Protein AF-A0A444YPV6-F1 (afdb_monomer_lite)

Sequence (138 aa):
MVDQTIFTPVSELLDKIHGRFSHLAWVQTDRKSGGLGDLKYPLISDVTKSISKSYGVLIPDQGIALRGLFIIDKEGVIQHSTINNLAIGRSVDETKRTLQALQYVQENPDEVCPAGWKPGEKSMKPDPKLSKEYFAAV

Foldseek 3Di:
DDPKDKDFLADDDDDLPCQPVVLVVLCVDDVVRVGDHDDPDDHDGPSVCVSLVVVVQAPPVVRTGFRKIFIADNVRDTPDIDGHGPVDDDDPVVVVQVVVQVVVCVVVVQWHADPPRGPPDDIAGPDPVRRVVVVVVD

pLDDT: mean 83.94, std 14.78, range [30.3, 95.69]

Organism: Arachis hypogaea (NCBI:txid3818)

Structure (mmCIF, N/CA/C/O backbone):
data_AF-A0A444YPV6-F1
#
_entry.id   AF-A0A444YPV6-F1
#
loop_
_atom_site.group_PDB
_atom_site.id
_atom_site.type_symbol
_atom_site.label_atom_id
_atom_site.label_alt_id
_atom_site.label_comp_id
_atom_site.label_asym_id
_atom_site.label_entity_id
_atom_site.label_seq_id
_atom_site.pdbx_PDB_ins_code
_atom_site.Cartn_x
_atom_site.Cartn_y
_atom_site.Cartn_z
_atom_site.occupancy
_atom_site.B_iso_or_equiv
_atom_site.auth_seq_id
_atom_site.auth_comp_id
_atom_site.auth_asym_id
_atom_site.auth_atom_id
_atom_site.pdbx_PDB_model_num
ATOM 1 N N . MET A 1 1 ? 2.288 18.185 6.355 1.00 30.30 1 MET A N 1
ATOM 2 C CA . MET A 1 1 ? 1.322 17.599 5.403 1.00 30.30 1 MET A CA 1
ATOM 3 C C . MET A 1 1 ? 1.852 16.222 5.032 1.00 30.30 1 MET A C 1
ATOM 5 O O . MET A 1 1 ? 2.881 16.163 4.385 1.00 30.30 1 MET A O 1
ATOM 9 N N . VAL A 1 2 ? 1.180 15.183 5.551 1.00 37.34 2 VAL A N 1
ATOM 10 C CA . VAL A 1 2 ? 1.226 13.740 5.216 1.00 37.34 2 VAL A CA 1
ATOM 11 C C . VAL A 1 2 ? 2.591 13.072 4.994 1.00 37.34 2 VAL A C 1
ATOM 13 O O . VAL A 1 2 ? 3.064 12.975 3.872 1.00 37.34 2 VAL A O 1
ATOM 16 N N . ASP A 1 3 ? 3.140 12.501 6.070 1.00 47.38 3 ASP A N 1
ATOM 17 C CA . ASP A 1 3 ? 4.350 11.651 6.068 1.00 47.38 3 ASP A CA 1
ATOM 18 C C . ASP A 1 3 ? 4.023 10.142 5.971 1.00 47.38 3 ASP A C 1
ATOM 20 O O . ASP A 1 3 ? 4.723 9.289 6.503 1.00 47.38 3 ASP A O 1
ATOM 24 N N . GLN A 1 4 ? 2.900 9.794 5.338 1.00 57.19 4 GLN A N 1
ATOM 25 C CA . GLN A 1 4 ? 2.550 8.403 5.043 1.00 57.19 4 GLN A CA 1
ATOM 26 C C . GLN A 1 4 ? 2.868 8.112 3.582 1.00 57.19 4 GLN A C 1
ATOM 28 O O . GLN A 1 4 ? 2.452 8.854 2.688 1.00 57.19 4 GLN A O 1
ATOM 33 N N . THR A 1 5 ? 3.597 7.025 3.340 1.00 66.31 5 THR A N 1
ATOM 34 C CA . THR A 1 5 ? 4.086 6.694 2.002 1.00 66.31 5 THR A CA 1
ATOM 35 C C . THR A 1 5 ? 3.249 5.567 1.413 1.00 66.31 5 THR A C 1
ATOM 37 O O . THR A 1 5 ? 3.232 4.445 1.919 1.00 66.31 5 THR A O 1
ATOM 40 N N . ILE A 1 6 ? 2.566 5.854 0.301 1.00 70.31 6 ILE A N 1
ATOM 41 C CA . ILE A 1 6 ? 2.045 4.799 -0.571 1.00 70.31 6 ILE A CA 1
ATOM 42 C C . ILE A 1 6 ? 3.226 4.297 -1.392 1.00 70.31 6 ILE A C 1
ATOM 44 O O . ILE A 1 6 ? 3.782 5.029 -2.213 1.00 70.31 6 ILE A O 1
ATOM 48 N N . PHE A 1 7 ? 3.602 3.044 -1.173 1.00 71.00 7 PHE A N 1
ATOM 49 C CA . PHE A 1 7 ? 4.699 2.409 -1.873 1.00 71.00 7 PHE A CA 1
ATOM 50 C C . PHE A 1 7 ? 4.170 1.353 -2.837 1.00 71.00 7 PHE A C 1
ATOM 52 O O . PHE A 1 7 ? 3.520 0.381 -2.456 1.00 71.00 7 PHE A O 1
ATOM 59 N N . THR A 1 8 ? 4.472 1.520 -4.118 1.00 60.06 8 THR A N 1
ATOM 60 C CA . THR A 1 8 ? 4.256 0.479 -5.122 1.00 60.06 8 THR A CA 1
ATOM 61 C C . THR A 1 8 ? 5.627 -0.002 -5.582 1.00 60.06 8 THR A C 1
ATOM 63 O O . THR A 1 8 ? 6.310 0.777 -6.248 1.00 60.06 8 THR A O 1
ATOM 66 N N . PRO A 1 9 ? 6.047 -1.237 -5.239 1.00 51.12 9 PRO A N 1
ATOM 67 C CA . PRO A 1 9 ? 7.424 -1.677 -5.432 1.00 51.12 9 PRO A CA 1
ATOM 68 C C . PRO A 1 9 ? 7.925 -1.619 -6.871 1.00 51.12 9 PRO A C 1
ATOM 70 O O . PRO A 1 9 ? 9.135 -1.637 -7.063 1.00 51.12 9 PRO A O 1
ATOM 73 N N . VAL A 1 10 ? 7.042 -1.533 -7.875 1.00 49.09 10 VAL A N 1
ATOM 74 C CA . VAL A 1 10 ? 7.443 -1.490 -9.282 1.00 49.09 10 VAL A CA 1
ATOM 75 C C . VAL A 1 10 ? 6.432 -0.695 -10.116 1.00 49.09 10 VAL A C 1
ATOM 77 O O . VAL A 1 10 ? 5.238 -1.006 -10.124 1.00 49.09 10 VAL A O 1
ATOM 80 N N . SER A 1 11 ? 6.909 0.315 -10.853 1.00 43.19 11 SER A N 1
ATOM 81 C CA . SER A 1 11 ? 6.269 0.725 -12.106 1.00 43.19 11 SER A CA 1
ATOM 82 C C . SER A 1 11 ? 6.631 -0.317 -13.158 1.00 43.19 11 SER A C 1
ATOM 84 O O . SER A 1 11 ? 7.809 -0.526 -13.436 1.00 43.19 11 SER A O 1
ATOM 86 N N . GLU A 1 12 ? 5.625 -1.033 -13.645 1.00 41.88 12 GLU A N 1
ATOM 87 C CA . GLU A 1 12 ? 5.753 -2.116 -14.618 1.00 41.88 12 GLU A CA 1
ATOM 88 C C . GLU A 1 12 ? 6.680 -1.806 -15.791 1.00 41.88 12 GLU A C 1
ATOM 90 O O . GLU A 1 12 ? 6.667 -0.692 -16.301 1.00 41.88 12 GLU A O 1
ATOM 95 N N . LEU A 1 13 ? 7.378 -2.869 -16.215 1.00 41.00 13 LEU A N 1
ATOM 96 C CA . LEU A 1 13 ? 8.233 -3.009 -17.393 1.00 41.00 13 LEU A CA 1
ATOM 97 C C . LEU A 1 13 ? 9.257 -1.887 -17.570 1.00 41.00 13 LEU A C 1
ATOM 99 O O . LEU A 1 13 ? 8.907 -0.773 -17.919 1.00 41.00 13 LEU A O 1
ATOM 103 N N . LEU A 1 14 ? 10.543 -2.219 -17.483 1.00 40.28 14 LEU A N 1
ATOM 104 C CA . LEU A 1 14 ? 11.457 -2.022 -18.611 1.00 40.28 14 LEU A CA 1
ATOM 105 C C . LEU A 1 14 ? 12.817 -2.655 -18.310 1.00 40.28 14 LEU A C 1
ATOM 107 O O . LEU A 1 14 ? 13.232 -2.817 -17.164 1.00 40.28 14 LEU A O 1
ATOM 111 N N . ASP A 1 15 ? 13.437 -3.080 -19.401 1.00 40.84 15 ASP A N 1
ATOM 112 C CA . ASP A 1 15 ? 14.508 -4.051 -19.513 1.00 40.84 15 ASP A CA 1
ATOM 113 C C . ASP A 1 15 ? 15.654 -3.960 -18.504 1.00 40.84 15 ASP A C 1
ATOM 115 O O . ASP A 1 15 ? 16.109 -2.894 -18.078 1.00 40.84 15 ASP A O 1
ATOM 119 N N . LYS A 1 16 ? 16.213 -5.152 -18.275 1.00 46.31 16 LYS A N 1
ATOM 120 C CA . LYS A 1 16 ? 17.397 -5.525 -17.481 1.00 46.31 16 LYS A CA 1
ATOM 121 C C . LYS A 1 16 ? 18.659 -4.682 -17.746 1.00 46.31 16 LYS A C 1
ATOM 123 O O . LYS A 1 16 ? 19.669 -4.897 -17.087 1.00 46.31 16 LYS A O 1
ATOM 128 N N . ILE A 1 17 ? 18.626 -3.772 -18.718 1.00 43.47 17 ILE A N 1
ATOM 129 C CA . ILE A 1 17 ? 19.794 -3.063 -19.232 1.00 43.47 17 ILE A CA 1
ATOM 130 C C . ILE A 1 17 ? 19.769 -1.571 -18.849 1.00 43.47 17 ILE A C 1
ATOM 132 O O . ILE A 1 17 ? 20.831 -1.052 -18.537 1.00 43.47 17 ILE A O 1
ATOM 136 N N . HIS A 1 18 ? 18.617 -0.884 -18.726 1.00 52.22 18 HIS A N 1
ATOM 137 C CA . HIS A 1 18 ? 18.603 0.579 -18.497 1.00 52.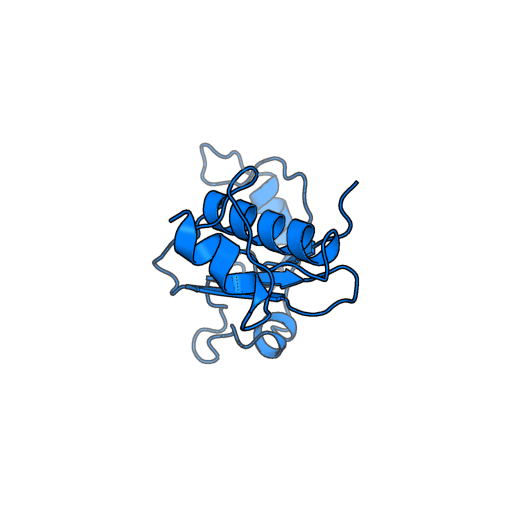22 18 HIS A CA 1
ATOM 138 C C . HIS A 1 18 ? 17.342 1.127 -17.781 1.00 52.22 18 HIS A C 1
ATOM 140 O O . HIS A 1 18 ? 16.735 2.098 -18.243 1.00 52.22 18 HIS A O 1
ATOM 146 N N . GLY A 1 19 ? 16.935 0.556 -16.641 1.00 62.53 19 GLY A N 1
ATOM 147 C CA . GLY A 1 19 ? 15.667 0.900 -15.966 1.00 62.53 19 GLY A CA 1
ATOM 148 C C . GLY A 1 19 ? 15.399 2.409 -15.775 1.00 62.53 19 GLY A C 1
ATOM 149 O O . GLY A 1 19 ? 14.374 2.914 -16.222 1.00 62.53 19 GLY A O 1
ATOM 150 N N . ARG A 1 20 ? 16.359 3.183 -15.241 1.00 66.94 20 ARG A N 1
ATOM 151 C CA . ARG A 1 20 ? 16.217 4.650 -15.062 1.00 66.94 20 ARG A CA 1
ATOM 152 C C . ARG A 1 20 ? 16.095 5.456 -16.364 1.00 66.94 20 ARG A C 1
ATOM 154 O O . ARG A 1 20 ? 15.388 6.457 -16.392 1.00 66.94 20 ARG A O 1
ATOM 161 N N . PHE A 1 21 ? 16.764 5.032 -17.437 1.00 78.44 21 PHE A N 1
ATOM 162 C CA . PHE A 1 21 ? 16.662 5.702 -18.740 1.00 78.44 21 PHE A CA 1
ATOM 163 C C . PHE A 1 21 ? 15.342 5.362 -19.431 1.00 78.44 21 PHE A C 1
ATOM 165 O O . PHE A 1 21 ? 14.748 6.211 -20.086 1.00 78.44 21 PHE A O 1
ATOM 172 N N . SER A 1 22 ? 14.856 4.143 -19.213 1.00 80.12 22 SER A N 1
ATOM 173 C CA . SER A 1 22 ? 13.560 3.686 -19.704 1.00 80.12 22 SER A CA 1
ATOM 174 C C . SER A 1 22 ? 12.412 4.429 -19.009 1.00 80.12 22 SER A C 1
ATOM 176 O O . SER A 1 22 ? 11.491 4.890 -19.675 1.00 80.12 22 SER A O 1
ATOM 178 N N . HIS A 1 23 ? 12.515 4.655 -17.692 1.00 80.88 23 HIS A N 1
ATOM 179 C CA . HIS A 1 23 ? 11.576 5.511 -16.955 1.00 80.88 23 HIS A CA 1
ATOM 180 C C . HIS A 1 23 ? 11.559 6.941 -17.507 1.00 80.88 23 HIS A C 1
ATOM 182 O O . HIS A 1 23 ? 10.488 7.499 -17.728 1.00 80.88 23 HIS A O 1
ATOM 188 N N . LEU A 1 24 ? 12.737 7.526 -17.758 1.00 83.94 24 LEU A N 1
ATOM 189 C CA . LEU A 1 24 ? 12.844 8.879 -18.305 1.00 83.94 24 LEU A CA 1
ATOM 190 C C . LEU A 1 24 ? 12.215 8.981 -19.700 1.00 83.94 24 LEU A C 1
ATOM 192 O O . LEU A 1 24 ? 11.438 9.899 -19.943 1.00 83.94 24 LEU A O 1
ATOM 196 N N . ALA A 1 25 ? 12.499 8.025 -20.587 1.00 85.75 25 ALA A N 1
ATOM 197 C CA . ALA A 1 25 ? 11.902 7.979 -21.919 1.00 85.75 25 ALA A CA 1
ATOM 198 C C . ALA A 1 25 ? 10.366 7.887 -21.853 1.00 85.75 25 ALA A C 1
ATOM 200 O O . ALA A 1 25 ? 9.662 8.542 -22.622 1.00 85.75 25 ALA A O 1
ATOM 201 N N . TRP A 1 26 ? 9.833 7.124 -20.895 1.00 83.25 26 TRP A N 1
ATOM 202 C CA . TRP A 1 26 ? 8.391 6.962 -20.730 1.00 83.25 26 TRP A CA 1
ATOM 203 C C . TRP A 1 26 ? 7.705 8.210 -20.152 1.00 83.25 26 TRP A C 1
ATOM 205 O O . TRP A 1 26 ? 6.599 8.553 -20.570 1.00 83.25 26 TRP A O 1
ATOM 215 N N . VAL A 1 27 ? 8.384 8.928 -19.250 1.00 87.06 27 VAL A N 1
ATOM 216 C CA . VAL A 1 27 ? 7.961 10.247 -18.738 1.00 87.06 27 VAL A CA 1
ATOM 217 C C . VAL A 1 27 ? 7.982 11.308 -19.842 1.00 87.06 27 VAL A C 1
ATOM 219 O O . VAL A 1 27 ? 7.059 12.108 -19.933 1.00 87.06 27 VAL A O 1
ATOM 222 N N . GLN A 1 28 ? 8.987 11.287 -20.719 1.00 87.81 28 GLN A N 1
ATOM 223 C CA . GLN A 1 28 ? 9.109 12.222 -21.847 1.00 87.81 28 GLN A CA 1
ATOM 224 C C . GLN A 1 28 ? 8.126 11.941 -22.995 1.00 87.81 28 GLN A C 1
ATOM 226 O O . GLN A 1 28 ? 7.963 12.777 -23.881 1.00 87.81 28 GLN A O 1
ATOM 231 N N . THR A 1 29 ? 7.478 10.776 -23.000 1.00 86.81 29 THR A N 1
ATOM 232 C CA . THR A 1 29 ? 6.484 10.414 -24.014 1.00 86.81 29 THR A CA 1
ATOM 233 C C . THR A 1 29 ? 5.106 10.963 -23.630 1.00 86.81 29 THR A C 1
ATOM 235 O O . THR A 1 29 ? 4.663 10.832 -22.486 1.00 86.81 29 THR A O 1
ATOM 238 N N . ASP A 1 30 ? 4.390 11.537 -24.599 1.00 88.50 30 ASP A N 1
ATOM 239 C CA . ASP A 1 30 ? 3.030 12.045 -24.401 1.00 88.50 30 ASP A CA 1
ATOM 240 C C . ASP A 1 30 ? 2.034 10.942 -24.023 1.00 88.50 30 ASP A C 1
ATOM 242 O O . ASP A 1 30 ? 2.039 9.842 -24.583 1.00 88.50 30 ASP A O 1
ATOM 246 N N . ARG A 1 31 ? 1.069 11.274 -23.155 1.00 87.69 31 ARG A N 1
ATOM 247 C CA . ARG A 1 31 ? 0.003 10.339 -22.741 1.00 87.69 31 ARG A CA 1
ATOM 248 C C . ARG A 1 31 ? -0.842 9.823 -23.900 1.00 87.69 31 ARG A C 1
ATOM 250 O O . ARG A 1 31 ? -1.260 8.670 -23.888 1.00 87.69 31 ARG A O 1
ATOM 257 N N . LYS A 1 32 ? -1.072 10.658 -24.920 1.00 89.88 32 LYS A N 1
ATOM 258 C CA . LYS A 1 32 ? -1.803 10.261 -26.138 1.00 89.88 32 LYS A CA 1
ATOM 259 C C . LYS A 1 32 ? -1.075 9.173 -26.931 1.00 89.88 32 LYS A C 1
ATOM 261 O O . LYS A 1 32 ? -1.721 8.424 -27.653 1.00 89.88 32 LYS A O 1
ATOM 266 N N . SER A 1 33 ? 0.238 9.075 -26.754 1.00 88.25 33 SER A N 1
ATOM 267 C CA . SER A 1 33 ? 1.111 8.095 -27.397 1.00 88.25 33 SER A CA 1
ATOM 268 C C . SER A 1 33 ? 1.474 6.935 -26.459 1.00 88.25 33 SER A C 1
ATOM 270 O O . SER A 1 33 ? 2.419 6.204 -26.732 1.00 88.25 33 SER A O 1
ATOM 272 N N . GLY A 1 34 ? 0.753 6.768 -25.341 1.00 84.12 34 GLY A N 1
ATOM 273 C CA . GLY A 1 34 ? 1.009 5.707 -24.360 1.00 84.12 34 GLY A CA 1
ATOM 274 C C . GLY A 1 34 ? 2.120 6.014 -23.348 1.00 84.12 34 GLY A C 1
ATOM 275 O O . GLY A 1 34 ? 2.572 5.111 -22.644 1.00 84.12 34 GLY A O 1
ATOM 276 N N . GLY A 1 35 ? 2.572 7.267 -23.268 1.00 86.44 35 GLY A N 1
ATOM 277 C CA . GLY A 1 35 ? 3.523 7.729 -22.259 1.00 86.44 35 GLY A CA 1
ATOM 278 C C . GLY A 1 35 ? 2.888 8.129 -20.926 1.00 86.44 35 GLY A C 1
ATOM 279 O O . GLY A 1 35 ? 1.665 8.134 -20.770 1.00 86.44 35 GLY A O 1
ATOM 280 N N . LEU A 1 36 ? 3.725 8.486 -19.950 1.00 83.81 36 LEU A N 1
ATOM 281 C CA . LEU A 1 36 ? 3.278 8.916 -18.618 1.00 83.81 36 LEU A CA 1
ATOM 282 C C . LEU A 1 36 ? 3.070 10.437 -18.531 1.00 83.81 36 LEU A C 1
ATOM 284 O O . LEU A 1 36 ? 2.206 10.901 -17.772 1.00 83.81 36 LEU A O 1
ATOM 288 N N . GLY A 1 37 ? 3.805 11.208 -19.338 1.00 87.94 37 GLY A N 1
ATOM 289 C CA . GLY A 1 37 ? 3.945 12.653 -19.170 1.00 87.94 37 GLY A CA 1
ATOM 290 C C . GLY A 1 37 ? 4.546 13.020 -17.809 1.00 87.94 37 GLY A C 1
ATOM 291 O O . GLY A 1 37 ? 5.119 12.176 -17.114 1.00 87.94 37 GLY A O 1
ATOM 292 N N . ASP A 1 38 ? 4.357 14.272 -17.393 1.00 87.88 38 ASP A N 1
ATOM 293 C CA . ASP A 1 38 ? 4.887 14.757 -16.118 1.00 87.88 38 ASP A CA 1
ATOM 294 C C . ASP A 1 38 ? 4.257 14.045 -14.911 1.00 87.88 38 ASP A C 1
ATOM 296 O O . ASP A 1 38 ? 3.032 13.993 -14.734 1.00 87.88 38 ASP A O 1
ATOM 300 N N . LEU A 1 39 ? 5.127 13.530 -14.040 1.00 83.88 39 LEU A N 1
ATOM 301 C CA . LEU A 1 39 ? 4.765 12.891 -12.781 1.00 83.88 39 LEU A CA 1
ATOM 302 C C . LEU A 1 39 ? 5.158 13.770 -11.597 1.00 83.88 39 LEU A C 1
ATOM 304 O O . LEU A 1 39 ? 6.216 14.390 -11.576 1.00 83.88 39 LEU A O 1
ATOM 308 N N . LYS A 1 40 ? 4.306 13.776 -10.569 1.00 88.12 40 LYS A N 1
ATOM 309 C CA . LYS A 1 40 ? 4.540 14.505 -9.309 1.00 88.12 40 LYS A CA 1
ATOM 310 C C . LYS A 1 40 ? 5.156 13.635 -8.211 1.00 88.12 40 LYS A C 1
ATOM 312 O O . LYS A 1 40 ? 5.228 14.054 -7.062 1.00 88.12 40 LYS A O 1
ATOM 317 N N . TYR A 1 41 ? 5.543 12.413 -8.552 1.00 82.38 41 TYR A N 1
ATOM 318 C CA . TYR A 1 41 ? 6.083 11.422 -7.633 1.00 82.38 41 TYR A CA 1
ATOM 319 C C . TYR A 1 41 ? 7.236 10.666 -8.305 1.00 82.38 41 TYR A C 1
ATOM 321 O O . TYR A 1 41 ? 7.265 10.562 -9.536 1.00 82.38 41 TYR A O 1
ATOM 329 N N . PRO A 1 42 ? 8.200 10.154 -7.523 1.00 83.19 42 PRO A N 1
ATOM 330 C CA . PRO A 1 42 ? 9.354 9.455 -8.070 1.00 83.19 42 PRO A CA 1
ATOM 331 C C . PRO A 1 42 ? 8.975 8.087 -8.653 1.00 83.19 42 PRO A C 1
ATOM 333 O O . PRO A 1 42 ? 8.139 7.371 -8.105 1.00 83.19 42 PRO A O 1
ATOM 336 N N . LEU A 1 43 ? 9.655 7.696 -9.734 1.00 82.50 43 LEU A N 1
ATOM 337 C CA . LEU A 1 43 ? 9.640 6.330 -10.264 1.00 82.50 43 LEU A CA 1
ATOM 338 C C . LEU A 1 43 ? 10.929 5.606 -9.871 1.00 82.50 43 LEU A C 1
ATOM 340 O O . LEU A 1 43 ? 12.009 5.919 -10.378 1.00 82.50 43 LEU A O 1
ATOM 344 N N . ILE A 1 44 ? 10.815 4.623 -8.981 1.00 82.88 44 ILE A N 1
ATOM 345 C CA . ILE A 1 44 ? 11.953 3.849 -8.476 1.00 82.88 44 ILE A CA 1
ATOM 346 C C . ILE A 1 44 ? 12.248 2.686 -9.422 1.00 82.88 44 ILE A C 1
ATOM 348 O O . ILE A 1 44 ? 11.350 1.937 -9.794 1.00 82.88 44 ILE A O 1
ATOM 352 N N . SER A 1 45 ? 13.517 2.529 -9.802 1.00 82.06 45 SER A N 1
ATOM 353 C CA . SER A 1 45 ? 13.978 1.434 -10.658 1.00 82.06 45 SER A CA 1
ATOM 354 C C . SER A 1 45 ? 14.586 0.304 -9.826 1.00 82.06 45 SER A C 1
ATOM 356 O O . SER A 1 45 ? 15.619 0.491 -9.187 1.00 82.06 45 SER A O 1
ATOM 358 N N . ASP A 1 46 ? 13.965 -0.877 -9.863 1.00 84.75 46 ASP A N 1
ATOM 359 C CA . ASP A 1 46 ? 14.424 -2.090 -9.169 1.00 84.75 46 ASP A CA 1
ATOM 360 C C . ASP A 1 46 ? 15.220 -3.015 -10.109 1.00 84.75 46 ASP A C 1
ATOM 362 O O . ASP A 1 46 ? 14.814 -4.133 -10.426 1.00 84.75 46 ASP A O 1
ATOM 366 N N . VAL A 1 47 ? 16.367 -2.535 -10.600 1.00 83.00 47 VAL A N 1
ATOM 367 C CA . VAL A 1 47 ? 17.197 -3.265 -11.585 1.00 83.00 47 VAL A CA 1
ATOM 368 C C . VAL A 1 47 ? 17.696 -4.608 -11.035 1.00 83.00 47 VAL A C 1
ATOM 370 O O . VAL A 1 47 ? 17.756 -5.603 -11.758 1.00 83.00 47 VAL A O 1
ATOM 373 N N . THR A 1 48 ? 18.033 -4.652 -9.745 1.00 85.31 48 THR A N 1
ATOM 374 C CA . THR A 1 48 ? 18.520 -5.851 -9.044 1.00 85.31 48 THR A CA 1
ATOM 375 C C . THR A 1 48 ? 17.403 -6.820 -8.664 1.00 85.31 48 THR A C 1
ATOM 377 O O . THR A 1 48 ? 17.698 -7.939 -8.243 1.00 85.31 48 THR A O 1
ATOM 380 N N . LYS A 1 49 ? 16.131 -6.416 -8.802 1.00 86.56 49 LYS A N 1
ATOM 381 C CA . LYS A 1 49 ? 14.937 -7.168 -8.376 1.00 86.56 49 LYS A CA 1
ATOM 382 C C . LYS A 1 49 ? 14.882 -7.444 -6.870 1.00 86.56 49 LYS A C 1
ATOM 384 O O . LYS A 1 49 ? 14.085 -8.267 -6.413 1.00 86.56 49 LYS A O 1
ATOM 389 N N . SER A 1 50 ? 15.749 -6.801 -6.087 1.00 88.94 50 SER A N 1
ATOM 390 C CA . SER A 1 50 ? 15.854 -7.034 -4.647 1.00 88.94 50 SER A CA 1
ATOM 391 C C . SER A 1 50 ? 14.665 -6.450 -3.900 1.00 88.94 50 SER A C 1
ATOM 393 O O . SER A 1 50 ? 14.236 -7.048 -2.919 1.00 88.94 50 SER A O 1
ATOM 395 N N . ILE A 1 51 ? 14.104 -5.337 -4.387 1.00 87.75 51 ILE A N 1
ATOM 396 C CA . ILE A 1 51 ? 12.926 -4.703 -3.784 1.00 87.75 51 ILE A CA 1
ATOM 397 C C . ILE A 1 51 ? 11.694 -5.576 -4.044 1.00 87.75 51 ILE A C 1
ATOM 399 O O . ILE A 1 51 ? 10.980 -5.961 -3.125 1.00 87.75 51 ILE A O 1
ATOM 403 N N . SER A 1 52 ? 11.475 -5.982 -5.292 1.00 88.06 52 SER A N 1
ATOM 404 C CA . SER A 1 52 ? 10.364 -6.863 -5.669 1.00 88.06 52 SER A CA 1
ATOM 405 C C . SER A 1 52 ? 10.405 -8.185 -4.900 1.00 88.06 52 SER A C 1
ATOM 407 O O . SER A 1 52 ? 9.367 -8.715 -4.503 1.00 88.06 52 SER A O 1
ATOM 409 N N . LYS A 1 53 ? 11.615 -8.714 -4.670 1.00 90.50 53 LYS A N 1
ATOM 410 C CA . LYS A 1 53 ? 11.836 -9.926 -3.879 1.00 90.50 53 LYS A CA 1
ATOM 411 C C . LYS A 1 53 ? 11.574 -9.704 -2.388 1.00 90.50 53 LYS A C 1
ATOM 413 O O . LYS A 1 53 ? 10.929 -10.553 -1.783 1.00 90.50 53 LYS A O 1
ATOM 418 N N . SER A 1 54 ? 12.040 -8.601 -1.797 1.00 91.75 54 SER A N 1
ATOM 419 C CA . SER A 1 54 ? 11.834 -8.326 -0.366 1.00 91.75 54 SER A CA 1
ATOM 420 C C . SER A 1 54 ? 10.365 -8.081 -0.018 1.00 91.75 54 SER A C 1
ATOM 422 O O . SER A 1 54 ? 9.923 -8.487 1.050 1.00 91.75 54 SER A O 1
ATOM 424 N N . TYR A 1 55 ? 9.598 -7.499 -0.942 1.00 89.88 55 TYR A N 1
ATOM 425 C CA . TYR A 1 55 ? 8.149 -7.315 -0.811 1.00 89.88 55 TYR A CA 1
ATOM 426 C C . TYR A 1 55 ? 7.328 -8.541 -1.250 1.00 89.88 55 TYR A C 1
ATOM 428 O O . TYR A 1 55 ? 6.101 -8.490 -1.230 1.00 89.88 55 TYR A O 1
ATOM 436 N N . GLY A 1 56 ? 7.972 -9.638 -1.668 1.00 92.50 56 GLY A N 1
ATOM 437 C CA . GLY A 1 56 ? 7.292 -10.888 -2.030 1.00 92.50 56 GLY A CA 1
ATOM 438 C C . GLY A 1 56 ? 6.411 -10.807 -3.282 1.00 92.50 56 GLY A C 1
ATOM 439 O O . GLY A 1 56 ? 5.548 -11.656 -3.475 1.00 92.50 56 GLY A O 1
ATOM 440 N N . VAL A 1 57 ? 6.609 -9.799 -4.136 1.00 92.88 57 VAL A N 1
ATOM 441 C CA . VAL A 1 57 ? 5.798 -9.577 -5.347 1.00 92.88 57 VAL A CA 1
ATOM 442 C C . VAL A 1 57 ? 6.494 -10.023 -6.629 1.00 92.88 57 VAL A C 1
ATOM 444 O O . VAL A 1 57 ? 5.880 -9.998 -7.690 1.00 92.88 57 VAL A O 1
ATOM 447 N N . LEU A 1 58 ? 7.766 -10.419 -6.566 1.00 91.44 58 LEU A N 1
ATOM 448 C CA . LEU A 1 58 ? 8.511 -10.912 -7.724 1.00 91.44 58 LEU A CA 1
ATOM 449 C C . LEU A 1 58 ? 7.978 -12.275 -8.189 1.00 91.44 58 LEU A C 1
ATOM 451 O O . LEU A 1 58 ? 7.959 -13.223 -7.412 1.00 91.44 58 LEU A O 1
ATOM 455 N N . ILE A 1 59 ? 7.656 -12.389 -9.477 1.00 89.38 59 ILE A N 1
ATOM 456 C CA . ILE A 1 59 ? 7.444 -13.657 -10.181 1.00 89.38 59 ILE A CA 1
ATOM 457 C C . ILE A 1 59 ? 8.818 -14.121 -10.690 1.00 89.38 59 ILE A C 1
ATOM 459 O O . ILE A 1 59 ? 9.314 -13.543 -11.664 1.00 89.38 59 ILE A O 1
ATOM 463 N N . PRO A 1 60 ? 9.474 -15.117 -10.063 1.00 85.94 60 PRO A N 1
ATOM 464 C CA . PRO A 1 60 ? 10.870 -15.445 -10.367 1.00 85.94 60 PRO A CA 1
ATOM 465 C C . PRO A 1 60 ? 11.077 -15.873 -11.822 1.00 85.94 60 PRO A C 1
ATOM 467 O O . PRO A 1 60 ? 12.019 -15.409 -12.463 1.00 85.94 60 PRO A O 1
ATOM 470 N N . ASP A 1 61 ? 10.148 -16.671 -12.351 1.00 87.69 61 ASP A N 1
ATOM 471 C CA . ASP A 1 61 ? 10.242 -17.272 -13.687 1.00 87.69 61 ASP A CA 1
ATOM 472 C C . ASP A 1 61 ? 10.122 -16.241 -14.814 1.00 87.69 61 ASP A C 1
ATOM 474 O O . ASP A 1 61 ? 10.740 -16.375 -15.866 1.00 87.69 61 ASP A O 1
ATOM 478 N N . GLN A 1 62 ? 9.340 -15.185 -14.584 1.00 83.75 62 GLN A N 1
ATOM 479 C CA . GLN A 1 62 ? 9.116 -14.111 -15.557 1.00 83.75 62 GLN A CA 1
ATOM 480 C C . GLN A 1 62 ? 10.012 -12.899 -15.287 1.00 83.75 62 GLN A C 1
ATOM 482 O O . GLN A 1 62 ? 10.199 -12.036 -16.141 1.00 83.75 62 GLN A O 1
ATOM 487 N N . GLY A 1 63 ? 10.585 -12.815 -14.085 1.00 84.81 63 GLY A N 1
ATOM 488 C CA . GLY A 1 63 ? 11.447 -11.721 -13.685 1.00 84.81 63 GLY A CA 1
ATOM 489 C C . GLY A 1 63 ? 10.742 -10.364 -13.600 1.00 84.81 63 GLY A C 1
ATOM 490 O O . GLY A 1 63 ? 11.435 -9.352 -13.704 1.00 84.81 63 GLY A O 1
ATOM 491 N N . ILE A 1 64 ? 9.423 -10.353 -13.418 1.00 83.94 64 ILE A N 1
ATOM 492 C CA . ILE A 1 64 ? 8.570 -9.166 -13.265 1.00 83.94 64 ILE A CA 1
ATOM 493 C C . ILE A 1 64 ? 7.847 -9.222 -11.920 1.00 83.94 64 ILE A C 1
ATOM 495 O O . ILE A 1 64 ? 7.733 -10.294 -11.327 1.00 83.94 64 ILE A O 1
ATOM 499 N N . ALA A 1 65 ? 7.348 -8.090 -11.432 1.00 85.69 65 ALA A N 1
ATOM 500 C CA . ALA A 1 65 ? 6.546 -8.055 -10.215 1.00 85.69 65 ALA A CA 1
ATOM 501 C C . ALA A 1 65 ? 5.043 -8.126 -10.514 1.00 85.69 65 ALA A C 1
ATOM 503 O O . ALA A 1 65 ? 4.570 -7.587 -11.513 1.00 85.69 65 ALA A O 1
ATOM 504 N N . LEU A 1 66 ? 4.292 -8.746 -9.605 1.00 90.50 66 LEU A N 1
ATOM 505 C CA . LEU A 1 66 ? 2.844 -8.596 -9.496 1.00 90.50 66 LEU A CA 1
ATOM 506 C C . LEU A 1 66 ? 2.473 -7.136 -9.209 1.00 90.50 66 LEU A C 1
ATOM 508 O O . LEU A 1 66 ? 3.300 -6.327 -8.778 1.00 90.50 66 LEU A O 1
ATOM 512 N N . ARG A 1 67 ? 1.191 -6.799 -9.383 1.00 89.25 67 ARG A N 1
ATOM 513 C CA . ARG A 1 67 ? 0.662 -5.455 -9.115 1.00 89.25 67 ARG A CA 1
ATOM 514 C C . ARG A 1 67 ? 0.468 -5.235 -7.612 1.00 89.25 67 ARG A C 1
ATOM 516 O O . ARG A 1 67 ? -0.659 -5.115 -7.135 1.00 89.25 67 ARG A O 1
ATOM 523 N N . GLY A 1 68 ? 1.578 -5.191 -6.880 1.00 89.62 68 GLY A N 1
ATOM 524 C CA . GLY A 1 68 ? 1.631 -4.921 -5.447 1.00 89.62 68 GLY A CA 1
ATOM 525 C C . GLY A 1 68 ? 1.499 -3.434 -5.121 1.00 89.62 68 GLY A C 1
ATOM 526 O O . GLY A 1 68 ? 2.098 -2.577 -5.775 1.00 89.62 68 GLY A O 1
ATOM 527 N N . LEU A 1 69 ? 0.713 -3.120 -4.101 1.00 93.31 69 LEU A N 1
ATOM 528 C CA . LEU A 1 69 ? 0.626 -1.812 -3.464 1.00 93.31 69 LEU A CA 1
ATOM 529 C C . LEU A 1 69 ? 0.692 -2.008 -1.957 1.00 93.31 69 LEU A C 1
ATOM 531 O O . LEU A 1 69 ? -0.000 -2.868 -1.423 1.00 93.31 69 LEU A O 1
ATOM 535 N N . PHE A 1 70 ? 1.500 -1.191 -1.293 1.00 92.56 70 PHE A N 1
ATOM 536 C CA . PHE A 1 70 ? 1.706 -1.220 0.145 1.00 92.56 70 PHE A CA 1
ATOM 537 C C . PHE A 1 70 ? 1.474 0.181 0.708 1.00 92.56 70 PHE A C 1
ATOM 539 O O . PHE A 1 70 ? 1.917 1.172 0.125 1.00 92.56 70 PHE A O 1
ATOM 546 N N . ILE A 1 71 ? 0.772 0.269 1.834 1.00 92.94 71 ILE A N 1
ATOM 547 C CA . ILE A 1 71 ? 0.666 1.507 2.612 1.00 92.94 71 ILE A CA 1
ATOM 548 C C . ILE A 1 71 ? 1.558 1.335 3.830 1.00 92.94 71 ILE A C 1
ATOM 550 O O . ILE A 1 71 ? 1.384 0.382 4.594 1.00 92.94 71 ILE A O 1
ATOM 554 N N . ILE A 1 72 ? 2.520 2.243 3.965 1.00 91.62 72 ILE A N 1
ATOM 555 C CA . ILE A 1 72 ? 3.513 2.245 5.033 1.00 91.62 72 ILE A CA 1
ATOM 556 C C . ILE A 1 72 ? 3.240 3.465 5.911 1.00 91.62 72 ILE A C 1
ATOM 558 O O . ILE A 1 72 ? 3.067 4.578 5.396 1.00 91.62 72 ILE A O 1
ATOM 562 N N . ASP A 1 73 ? 3.150 3.246 7.219 1.00 91.88 73 ASP A N 1
ATOM 563 C CA . ASP A 1 73 ? 2.980 4.328 8.183 1.00 91.88 73 ASP A CA 1
ATOM 564 C C . ASP A 1 73 ? 4.278 5.118 8.424 1.00 91.88 73 ASP A C 1
ATOM 566 O O . ASP A 1 73 ? 5.302 4.905 7.769 1.00 91.88 73 ASP A O 1
ATOM 570 N N . LYS A 1 74 ? 4.218 6.084 9.345 1.00 88.19 74 LYS A N 1
ATOM 571 C CA . LYS A 1 74 ? 5.335 6.990 9.649 1.00 88.19 74 LYS A CA 1
ATOM 572 C C . LYS A 1 74 ? 6.469 6.269 10.377 1.00 88.19 74 LYS A C 1
ATOM 574 O O . LYS A 1 74 ? 7.614 6.705 10.336 1.00 88.19 74 LYS A O 1
ATOM 579 N N . GLU A 1 75 ? 6.142 5.165 11.029 1.00 90.56 75 GLU A N 1
ATOM 580 C CA . GLU A 1 75 ? 7.035 4.298 11.780 1.00 90.56 75 GLU A CA 1
ATOM 581 C C . GLU A 1 75 ? 7.732 3.272 10.868 1.00 90.56 75 GLU A C 1
ATOM 583 O O . GLU A 1 75 ? 8.598 2.521 11.320 1.00 90.56 75 GLU A O 1
ATOM 588 N N . GLY A 1 76 ? 7.395 3.256 9.572 1.00 88.44 76 GLY A N 1
ATOM 589 C CA . GLY A 1 76 ? 7.965 2.339 8.588 1.00 88.44 76 GLY A CA 1
ATOM 590 C C . GLY A 1 76 ? 7.321 0.951 8.600 1.00 88.44 76 GLY A C 1
ATOM 591 O O . GLY A 1 76 ? 7.873 0.015 8.020 1.00 88.44 76 GLY A O 1
ATOM 592 N N . VAL A 1 77 ? 6.164 0.797 9.245 1.00 93.12 77 VAL A N 1
ATOM 593 C CA . VAL A 1 77 ? 5.422 -0.460 9.338 1.00 93.12 77 VAL A CA 1
ATOM 594 C C . VAL A 1 77 ? 4.416 -0.553 8.193 1.00 93.12 77 VAL A C 1
ATOM 596 O O . VAL A 1 77 ? 3.696 0.391 7.865 1.00 93.12 77 VAL A O 1
ATOM 599 N N . ILE A 1 78 ? 4.361 -1.724 7.557 1.00 93.81 78 ILE A N 1
ATOM 600 C CA . ILE A 1 78 ? 3.375 -2.013 6.513 1.00 93.81 78 ILE A CA 1
ATOM 601 C C . ILE A 1 78 ? 2.017 -2.241 7.180 1.00 93.81 78 ILE A C 1
ATOM 603 O O . ILE A 1 78 ? 1.837 -3.217 7.903 1.00 93.81 78 ILE A O 1
ATOM 607 N N . GLN A 1 79 ? 1.056 -1.370 6.883 1.00 94.75 79 GLN A N 1
ATOM 608 C CA . GLN A 1 79 ? -0.296 -1.411 7.450 1.00 94.75 79 GLN A CA 1
ATOM 609 C C . GLN A 1 79 ? -1.323 -2.019 6.493 1.00 94.75 79 GLN A C 1
ATOM 611 O O . GLN A 1 79 ? -2.344 -2.563 6.906 1.00 94.75 79 GLN A O 1
ATOM 616 N N . HIS A 1 80 ? -1.063 -1.942 5.189 1.00 95.12 80 HIS A N 1
ATOM 617 C CA . HIS A 1 80 ? -1.943 -2.506 4.176 1.00 95.12 80 HIS A CA 1
ATOM 618 C C . HIS A 1 80 ? -1.141 -3.030 2.991 1.00 95.12 80 HIS A C 1
ATOM 620 O O . HIS A 1 80 ? -0.138 -2.433 2.597 1.00 95.12 80 HIS A O 1
ATOM 626 N N . SER A 1 81 ? -1.630 -4.116 2.391 1.00 94.81 81 SER A N 1
ATOM 627 C CA . SER A 1 81 ? -1.135 -4.630 1.119 1.00 94.81 81 SER A CA 1
ATOM 628 C C . SER A 1 81 ? -2.296 -5.029 0.210 1.00 94.81 81 SER A C 1
ATOM 630 O O . SER A 1 81 ? -3.271 -5.631 0.653 1.00 94.81 81 SER A O 1
ATOM 632 N N . THR A 1 82 ? -2.177 -4.696 -1.072 1.00 93.81 82 THR A N 1
ATOM 633 C CA . THR A 1 82 ? -3.040 -5.192 -2.147 1.00 93.81 82 THR A CA 1
ATOM 634 C C . THR A 1 82 ? -2.145 -5.772 -3.230 1.00 93.81 82 THR A C 1
ATOM 636 O O . THR A 1 82 ? -1.262 -5.078 -3.735 1.00 93.81 82 THR A O 1
ATOM 639 N N . ILE A 1 83 ? -2.362 -7.034 -3.598 1.00 94.06 83 ILE A N 1
ATOM 640 C CA . ILE A 1 83 ? -1.569 -7.732 -4.613 1.00 94.06 83 ILE A CA 1
ATOM 641 C C . ILE A 1 83 ? -2.522 -8.289 -5.664 1.00 94.06 83 ILE A C 1
ATOM 643 O O . ILE A 1 83 ? -3.226 -9.266 -5.422 1.00 94.06 83 ILE A O 1
ATOM 647 N N . ASN A 1 84 ? -2.516 -7.670 -6.843 1.00 91.69 84 ASN A N 1
ATOM 648 C CA . ASN A 1 84 ? -3.317 -8.118 -7.976 1.00 91.69 84 ASN A CA 1
ATOM 649 C C . ASN A 1 84 ? -2.458 -8.860 -9.006 1.00 91.69 84 ASN A C 1
ATOM 651 O O . ASN A 1 84 ? -1.262 -8.594 -9.169 1.00 91.69 84 ASN A O 1
ATOM 655 N N . ASN A 1 85 ? -3.099 -9.760 -9.752 1.00 91.06 85 ASN A N 1
ATOM 656 C CA . ASN A 1 85 ? -2.499 -10.354 -10.943 1.00 91.06 85 ASN A CA 1
ATOM 657 C C . ASN A 1 85 ? -2.313 -9.291 -12.051 1.00 91.06 85 ASN A C 1
ATOM 659 O O . ASN A 1 85 ? -2.965 -8.247 -12.045 1.00 91.06 85 ASN A O 1
ATOM 663 N N . LEU A 1 86 ? -1.452 -9.565 -13.033 1.00 87.62 86 LEU A N 1
ATOM 664 C CA . LEU A 1 86 ? -1.019 -8.626 -14.080 1.00 87.62 86 LEU A CA 1
ATOM 665 C C . LEU A 1 86 ? -2.169 -8.070 -14.935 1.00 87.62 86 LEU A C 1
ATOM 667 O O . LEU A 1 86 ? -2.073 -6.955 -15.444 1.00 87.62 86 LEU A O 1
ATOM 671 N N . ALA A 1 87 ? -3.270 -8.812 -15.067 1.00 89.25 87 ALA A N 1
ATOM 672 C CA . ALA A 1 87 ? -4.434 -8.405 -15.856 1.00 89.25 87 ALA A CA 1
ATOM 673 C C . ALA A 1 87 ? -5.427 -7.502 -15.096 1.00 89.25 87 ALA A C 1
ATOM 675 O O . ALA A 1 87 ? -6.349 -6.968 -15.706 1.00 89.25 87 ALA A O 1
ATOM 676 N N . ILE A 1 88 ? -5.275 -7.338 -13.776 1.00 88.81 88 ILE A N 1
ATOM 677 C CA . ILE A 1 88 ? -6.279 -6.685 -12.927 1.00 88.81 88 ILE A CA 1
ATOM 678 C C . ILE A 1 88 ? -5.719 -5.367 -12.389 1.00 88.81 88 ILE A C 1
ATOM 680 O O . ILE A 1 88 ? -4.813 -5.346 -11.555 1.00 88.81 88 ILE A O 1
ATOM 684 N N . GLY A 1 89 ? -6.289 -4.252 -12.850 1.00 88.06 89 GLY A N 1
ATOM 685 C CA . GLY A 1 89 ? -5.956 -2.915 -12.358 1.00 88.06 89 GLY A CA 1
ATOM 686 C C . GLY A 1 89 ? -6.240 -2.735 -10.861 1.00 88.06 89 GLY A C 1
ATOM 687 O O . GLY A 1 89 ? -6.984 -3.497 -10.248 1.00 88.06 89 GLY A O 1
ATOM 688 N N . ARG A 1 90 ? -5.629 -1.710 -10.260 1.00 91.12 90 ARG A N 1
ATOM 689 C CA . ARG A 1 90 ? -5.864 -1.320 -8.858 1.00 91.12 90 ARG A CA 1
ATOM 690 C C . ARG A 1 90 ? -6.857 -0.163 -8.784 1.00 91.12 90 ARG A C 1
ATOM 692 O O . ARG A 1 90 ? -7.002 0.585 -9.747 1.00 91.12 90 ARG A O 1
ATOM 699 N N . SER A 1 91 ? -7.480 0.011 -7.620 1.00 91.94 91 SER A N 1
ATOM 700 C CA . SER A 1 91 ? -8.369 1.140 -7.336 1.00 91.94 91 SER A CA 1
ATOM 701 C C . SER A 1 91 ? -7.646 2.231 -6.542 1.00 91.94 91 SER A C 1
ATOM 703 O O . SER A 1 91 ? -7.139 1.991 -5.441 1.00 91.94 91 SER A O 1
ATOM 705 N N . VAL A 1 92 ? -7.614 3.445 -7.098 1.00 90.94 92 VAL A N 1
ATOM 706 C CA . VAL A 1 92 ? -7.089 4.634 -6.406 1.00 90.94 92 VAL A CA 1
ATOM 707 C C . VAL A 1 92 ? -8.020 5.047 -5.267 1.00 90.94 92 VAL A C 1
ATOM 709 O O . VAL A 1 92 ? -7.538 5.406 -4.194 1.00 90.94 92 VAL A O 1
ATOM 712 N N . ASP A 1 93 ? -9.335 4.935 -5.461 1.00 92.19 93 ASP A N 1
ATOM 713 C CA . ASP A 1 93 ? -10.326 5.292 -4.443 1.00 92.19 93 ASP A CA 1
ATOM 714 C C . ASP A 1 93 ? -10.211 4.402 -3.206 1.00 92.19 93 ASP A C 1
ATOM 716 O O . ASP A 1 93 ? -10.248 4.900 -2.083 1.00 92.19 93 ASP A O 1
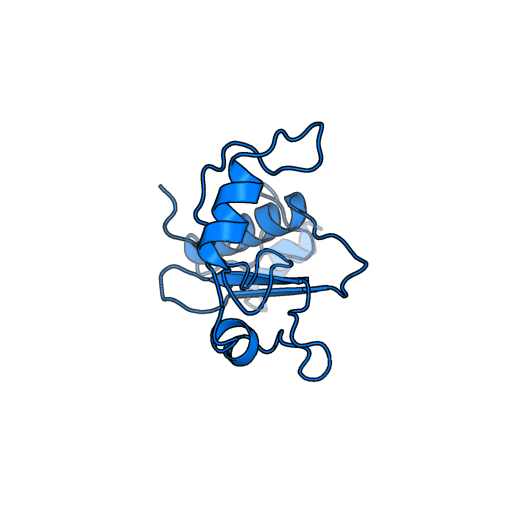ATOM 720 N N . GLU A 1 94 ? -9.981 3.102 -3.398 1.00 91.88 94 GLU A N 1
ATOM 721 C CA . GLU A 1 94 ? -9.818 2.169 -2.280 1.00 91.88 94 GLU A CA 1
ATOM 722 C C . GLU A 1 94 ? -8.491 2.378 -1.545 1.00 91.88 94 GLU A C 1
ATOM 724 O O . GLU A 1 94 ? -8.431 2.316 -0.315 1.00 91.88 94 GLU A O 1
ATOM 729 N N . THR A 1 95 ? -7.435 2.713 -2.291 1.00 92.75 95 THR A N 1
ATOM 730 C CA . THR A 1 95 ? -6.145 3.092 -1.700 1.00 92.75 95 THR A CA 1
ATOM 731 C C . THR A 1 95 ? -6.305 4.342 -0.835 1.00 92.75 95 THR A C 1
ATOM 733 O O . THR A 1 95 ? -5.845 4.373 0.306 1.00 92.75 95 THR A O 1
ATOM 736 N N . LYS A 1 96 ? -7.008 5.363 -1.345 1.00 92.00 96 LYS A N 1
ATOM 737 C CA . LYS A 1 96 ? -7.299 6.598 -0.610 1.00 92.00 96 LYS A CA 1
ATOM 738 C C . LYS A 1 96 ? -8.156 6.327 0.628 1.00 92.00 96 LYS A C 1
ATOM 740 O O . LYS A 1 96 ? -7.827 6.832 1.696 1.00 92.00 96 LYS A O 1
ATOM 745 N N . ARG A 1 97 ? -9.213 5.517 0.505 1.00 95.25 97 ARG A N 1
ATOM 746 C CA . ARG A 1 97 ? -10.094 5.144 1.622 1.00 95.25 97 ARG A CA 1
ATOM 747 C C . ARG A 1 97 ? -9.309 4.456 2.737 1.00 95.25 97 ARG A C 1
ATOM 749 O O . ARG A 1 97 ? -9.428 4.837 3.897 1.00 95.25 97 ARG A O 1
ATOM 756 N N . THR A 1 98 ? -8.472 3.487 2.376 1.00 94.75 98 THR A N 1
ATOM 757 C CA . THR A 1 98 ? -7.650 2.741 3.336 1.00 94.75 98 THR A CA 1
ATOM 758 C C . THR A 1 98 ? -6.607 3.636 4.001 1.00 94.75 98 THR A C 1
ATOM 760 O O . THR A 1 98 ? -6.420 3.554 5.212 1.00 94.75 98 THR A O 1
ATOM 763 N N . LEU A 1 99 ? -5.978 4.543 3.245 1.00 93.62 99 LEU A N 1
ATOM 764 C CA . LEU A 1 99 ? -5.056 5.535 3.801 1.00 93.62 99 LEU A CA 1
ATOM 765 C C . LEU A 1 99 ? -5.753 6.449 4.820 1.00 93.62 99 LEU A C 1
ATOM 767 O O . LEU A 1 99 ? -5.225 6.683 5.901 1.00 93.62 99 LEU A O 1
ATOM 771 N N . GLN A 1 100 ? -6.950 6.941 4.497 1.00 94.00 100 GLN A N 1
ATOM 772 C CA . GLN A 1 100 ? -7.729 7.782 5.409 1.00 94.00 100 GLN A CA 1
ATOM 773 C C . GLN A 1 100 ? -8.172 7.016 6.660 1.00 94.00 100 GLN A C 1
ATOM 775 O O . GLN A 1 100 ? -8.150 7.580 7.748 1.00 94.00 100 GLN A O 1
ATOM 780 N N . ALA A 1 101 ? -8.531 5.736 6.525 1.00 94.62 101 ALA A N 1
ATOM 781 C CA . ALA A 1 101 ? -8.860 4.879 7.663 1.00 94.62 101 ALA A CA 1
ATOM 782 C C . ALA A 1 101 ? -7.650 4.688 8.585 1.00 94.62 101 ALA A C 1
ATOM 784 O O . ALA A 1 101 ? -7.776 4.823 9.798 1.00 94.62 101 ALA A O 1
ATOM 785 N N . LEU A 1 102 ? -6.465 4.454 8.010 1.00 94.19 102 LEU A N 1
ATOM 786 C CA . LEU A 1 102 ? -5.219 4.366 8.768 1.00 94.19 102 LEU A CA 1
ATOM 787 C C . LEU A 1 102 ? -4.923 5.670 9.526 1.00 94.19 102 LEU A C 1
ATOM 789 O O . LEU A 1 102 ? -4.592 5.631 10.705 1.00 94.19 102 LEU A O 1
ATOM 793 N N . GLN A 1 103 ? -5.057 6.826 8.870 1.00 92.94 103 GLN A N 1
ATOM 794 C CA . GLN A 1 103 ? -4.874 8.130 9.524 1.00 92.94 103 GLN A CA 1
ATOM 795 C C . GLN A 1 103 ? -5.851 8.319 10.681 1.00 92.94 103 GLN A C 1
ATOM 797 O O . GLN A 1 103 ? -5.443 8.729 11.763 1.00 92.94 103 GLN A O 1
ATOM 802 N N . TYR A 1 104 ? -7.117 7.959 10.472 1.00 94.56 104 TYR A N 1
ATOM 803 C CA . TYR A 1 104 ? -8.158 8.094 11.480 1.00 94.56 104 TYR A CA 1
ATOM 804 C C . TYR A 1 104 ? -7.855 7.291 12.748 1.00 94.56 104 TYR A C 1
ATOM 806 O O . TYR A 1 104 ? -7.926 7.848 13.839 1.00 94.56 104 TYR A O 1
ATOM 814 N N . VAL A 1 105 ? -7.478 6.014 12.623 1.00 93.62 105 VAL A N 1
ATOM 815 C CA . VAL A 1 105 ? -7.155 5.174 13.794 1.00 93.62 105 VAL A CA 1
ATOM 816 C C . VAL A 1 105 ? -5.846 5.590 14.472 1.00 93.62 105 VAL A C 1
ATOM 818 O O . VAL A 1 105 ? -5.700 5.424 15.676 1.00 93.62 105 VAL A O 1
ATOM 821 N N . GLN A 1 106 ? -4.896 6.174 13.730 1.00 92.06 106 GLN A N 1
ATOM 822 C CA . GLN A 1 106 ? -3.676 6.738 14.320 1.00 92.06 106 GLN A CA 1
ATOM 823 C C . GLN A 1 106 ? -3.956 8.024 15.112 1.00 92.06 106 GLN A C 1
ATOM 825 O O . GLN A 1 106 ? -3.327 8.260 16.141 1.00 92.06 106 GLN A O 1
ATOM 830 N N . GLU A 1 107 ? -4.891 8.853 14.646 1.00 93.19 107 GLU A N 1
ATOM 831 C CA . GLU A 1 107 ? -5.338 10.061 15.352 1.00 93.19 107 GLU A CA 1
ATOM 832 C C . GLU A 1 107 ? -6.310 9.744 16.502 1.00 93.19 107 GLU A C 1
ATOM 834 O O . GLU A 1 107 ? -6.386 10.510 17.461 1.00 93.19 107 GLU A O 1
ATOM 839 N N . ASN A 1 108 ? -7.000 8.598 16.442 1.00 93.62 108 ASN A N 1
ATOM 840 C CA . ASN A 1 108 ? -7.963 8.125 17.440 1.00 93.62 108 ASN A CA 1
ATOM 841 C C . ASN A 1 108 ? -7.614 6.689 17.887 1.00 93.62 108 ASN A C 1
ATOM 843 O O . ASN A 1 108 ? -8.272 5.740 17.456 1.00 93.62 108 ASN A O 1
ATOM 847 N N . PRO A 1 109 ? -6.603 6.503 18.758 1.00 91.38 109 PRO A N 1
ATOM 848 C CA . PRO A 1 109 ? -6.083 5.174 19.112 1.00 91.38 109 PRO A CA 1
ATOM 849 C C . PRO A 1 109 ? -7.099 4.235 19.777 1.00 91.38 109 PRO A C 1
ATOM 851 O O . PRO A 1 109 ? -6.934 3.018 19.739 1.00 91.38 109 PRO A O 1
ATOM 854 N N . ASP A 1 110 ? -8.149 4.796 20.379 1.00 93.25 110 ASP A N 1
ATOM 855 C CA . ASP A 1 110 ? -9.226 4.047 21.035 1.00 93.25 110 ASP A CA 1
ATOM 856 C C . ASP A 1 110 ? -10.339 3.616 20.062 1.00 93.25 110 ASP A C 1
ATOM 858 O O . ASP A 1 110 ? -11.372 3.096 20.493 1.00 93.25 110 ASP A O 1
ATOM 862 N N . GLU A 1 111 ? -10.170 3.842 18.757 1.00 93.19 111 GLU A N 1
ATOM 863 C CA . GLU A 1 111 ? -11.180 3.578 17.737 1.00 93.19 111 GLU A CA 1
ATOM 864 C C . GLU A 1 111 ? -10.661 2.707 16.589 1.00 93.19 111 GLU A C 1
ATOM 866 O O . GLU A 1 111 ? -9.482 2.684 16.246 1.00 93.19 111 GLU A O 1
ATOM 871 N N . VAL A 1 112 ? -11.587 1.988 15.958 1.00 93.88 112 VAL A N 1
ATOM 872 C CA . VAL A 1 112 ? -11.361 1.175 14.765 1.00 93.88 112 VAL A CA 1
ATOM 873 C C . VAL A 1 112 ? -12.386 1.506 13.685 1.00 93.88 112 VAL A C 1
ATOM 875 O O . VAL A 1 112 ? -13.537 1.851 13.967 1.00 93.88 112 VAL A O 1
ATOM 878 N N . CYS A 1 113 ? -11.961 1.377 12.428 1.00 94.69 113 CYS A N 1
ATOM 879 C CA . CYS A 1 113 ? -12.795 1.599 11.252 1.00 94.69 113 CYS A CA 1
ATOM 880 C C . CYS A 1 113 ? -13.530 0.304 10.842 1.00 94.69 113 CYS A C 1
ATOM 882 O O . CYS A 1 113 ? -12.872 -0.695 10.541 1.00 94.69 113 CYS A O 1
ATOM 884 N N . PRO A 1 114 ? -14.874 0.302 10.787 1.00 92.94 114 PRO A N 1
ATOM 885 C CA . PRO A 1 114 ? -15.668 -0.822 10.290 1.00 92.94 114 PRO A CA 1
ATOM 886 C C . PRO A 1 114 ? -15.462 -1.126 8.796 1.00 92.94 114 PRO A C 1
ATOM 888 O O . PRO A 1 114 ? -14.804 -0.390 8.053 1.00 92.94 114 PRO A O 1
ATOM 891 N N . ALA A 1 115 ? -16.070 -2.219 8.327 1.00 91.62 115 ALA A N 1
ATOM 892 C CA . ALA A 1 115 ? -16.039 -2.592 6.916 1.00 91.62 115 ALA A CA 1
ATOM 893 C C . ALA A 1 115 ? -16.632 -1.481 6.036 1.00 91.62 115 ALA A C 1
ATOM 895 O O . ALA A 1 115 ? -17.720 -0.978 6.300 1.00 91.62 115 ALA A O 1
ATOM 896 N N . GLY A 1 116 ? -15.909 -1.105 4.979 1.00 90.50 116 GLY A N 1
ATOM 897 C CA . GLY A 1 116 ? -16.348 -0.062 4.050 1.00 90.50 116 GLY A CA 1
ATOM 898 C C . GLY A 1 116 ? -16.260 1.370 4.584 1.00 90.50 116 GLY A C 1
ATOM 899 O O . GLY A 1 116 ? -16.632 2.273 3.840 1.00 90.50 116 GLY A O 1
ATOM 900 N N . TRP A 1 117 ? -15.724 1.578 5.795 1.00 95.69 117 TRP A N 1
ATOM 901 C CA . TRP A 1 117 ? -15.656 2.889 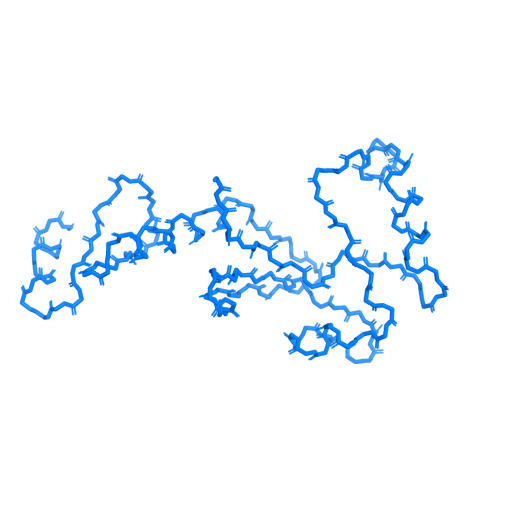6.444 1.00 95.69 117 TRP A CA 1
ATOM 902 C C . TRP A 1 117 ? -15.089 3.978 5.529 1.00 95.69 117 TRP A C 1
ATOM 904 O O . TRP A 1 117 ? -14.072 3.773 4.844 1.00 95.69 117 TRP A O 1
ATOM 914 N N . LYS A 1 118 ? -15.733 5.145 5.567 1.00 93.56 118 LYS A N 1
ATOM 915 C CA . LYS A 1 118 ? -15.313 6.389 4.917 1.00 93.56 118 LYS A CA 1
ATOM 916 C C . LYS A 1 118 ? -15.258 7.546 5.921 1.00 93.56 118 LYS A C 1
ATOM 918 O O . LYS A 1 118 ? -15.972 7.526 6.923 1.00 93.56 118 LYS A O 1
ATOM 923 N N . PRO A 1 119 ? -14.473 8.602 5.638 1.00 92.19 119 PRO A N 1
ATOM 924 C CA . PRO A 1 119 ? -14.450 9.794 6.479 1.00 92.19 119 PRO A CA 1
ATOM 925 C C . PRO A 1 119 ? -15.855 10.364 6.717 1.00 92.19 119 PRO A C 1
ATOM 927 O O . PRO A 1 119 ? -16.592 10.620 5.765 1.00 92.19 119 PRO A O 1
ATOM 930 N N . GLY A 1 120 ? -16.200 10.577 7.988 1.00 91.12 120 GLY A N 1
ATOM 931 C CA . GLY A 1 120 ? -17.520 11.045 8.426 1.00 91.12 120 GLY A CA 1
ATOM 932 C C . GLY A 1 120 ? -18.489 9.931 8.837 1.00 91.12 120 GLY A C 1
ATOM 933 O O . GLY A 1 120 ? -19.515 10.226 9.445 1.00 91.12 120 GLY A O 1
ATOM 934 N N . GLU A 1 121 ? -18.175 8.665 8.557 1.00 93.00 121 GLU A N 1
ATOM 935 C CA . GLU A 1 121 ? -18.951 7.524 9.045 1.00 93.00 121 GLU A CA 1
ATOM 936 C C . GLU A 1 121 ? -18.552 7.142 10.475 1.00 93.00 121 GLU A C 1
ATOM 938 O O . GLU A 1 121 ? -17.428 7.390 10.922 1.00 93.00 121 GLU A O 1
ATOM 943 N N . LYS A 1 122 ? -19.483 6.506 11.195 1.00 91.81 122 LYS A N 1
ATOM 944 C CA . LYS A 1 122 ? -19.251 6.069 12.574 1.00 91.81 122 LYS A CA 1
ATOM 945 C C . LYS A 1 122 ? -18.141 5.020 12.637 1.00 91.81 122 LYS A C 1
ATOM 947 O O . LYS A 1 122 ? -18.171 4.017 11.922 1.00 91.81 122 LYS A O 1
ATOM 952 N N . SER A 1 123 ? -17.196 5.253 13.531 1.00 92.69 123 SER A N 1
ATOM 953 C CA . SER A 1 123 ? -16.197 4.295 13.993 1.00 92.69 123 SER A CA 1
ATOM 954 C C . SER A 1 123 ? -16.735 3.474 15.173 1.00 92.69 123 SER A C 1
ATOM 956 O O . SER A 1 123 ? -17.861 3.670 15.640 1.00 92.69 123 SER A O 1
ATOM 958 N N . MET A 1 124 ? -15.928 2.534 15.658 1.00 92.81 124 MET A N 1
ATOM 959 C CA . MET A 1 124 ? -16.253 1.678 16.796 1.00 92.81 124 MET A CA 1
ATOM 960 C C . MET A 1 124 ? -15.083 1.647 17.776 1.00 92.81 124 MET A C 1
ATOM 962 O O . MET A 1 124 ? -13.934 1.612 17.355 1.00 92.81 124 MET A O 1
ATOM 966 N N . LYS A 1 125 ? -15.355 1.574 19.080 1.00 91.75 125 LYS A N 1
ATOM 967 C CA . LYS A 1 125 ? -14.317 1.281 20.078 1.00 91.75 125 LYS A CA 1
ATOM 968 C C . LYS A 1 125 ? -14.077 -0.229 20.162 1.00 91.75 125 LYS A C 1
ATOM 970 O O . LYS A 1 125 ? -15.060 -0.965 20.304 1.00 91.75 125 LYS A O 1
ATOM 975 N N . PRO A 1 126 ? -12.826 -0.719 20.114 1.00 91.25 126 PRO A N 1
ATOM 976 C CA . PRO A 1 126 ? -12.510 -2.145 20.148 1.00 91.25 126 PRO A CA 1
ATOM 977 C C . PRO A 1 126 ? -12.597 -2.723 21.577 1.00 91.25 126 PRO A C 1
ATOM 979 O O . PRO A 1 126 ? -11.674 -3.371 22.058 1.00 91.25 126 PRO A O 1
ATOM 982 N N . ASP A 1 127 ? -13.722 -2.500 22.262 1.00 93.12 127 ASP A N 1
ATOM 983 C CA . ASP A 1 127 ? -14.034 -3.048 23.586 1.00 93.12 127 ASP A CA 1
ATOM 984 C C . ASP A 1 127 ? -15.404 -3.765 23.556 1.00 93.12 127 ASP A C 1
ATOM 986 O O . ASP A 1 127 ? -16.365 -3.225 22.998 1.00 93.12 127 ASP A O 1
ATOM 990 N N . PRO A 1 128 ? -15.561 -4.965 24.151 1.00 89.75 128 PRO A N 1
ATOM 991 C CA . PRO A 1 128 ? -16.815 -5.729 24.094 1.00 89.75 128 PRO A CA 1
ATOM 992 C C . PRO A 1 128 ? -18.050 -5.035 24.693 1.00 89.75 128 PRO A C 1
ATOM 994 O O . PRO A 1 128 ? -19.182 -5.404 24.372 1.00 89.75 128 PRO A O 1
ATOM 997 N N . LYS A 1 129 ? -17.869 -4.071 25.603 1.00 91.25 129 LYS A N 1
ATOM 998 C CA . LYS A 1 129 ? -18.969 -3.290 26.179 1.00 91.25 129 LYS A CA 1
ATOM 999 C C . LYS A 1 129 ? -19.230 -2.039 25.351 1.00 91.25 129 LYS A C 1
ATOM 1001 O O . LYS A 1 129 ? -20.387 -1.786 25.032 1.00 91.25 129 LYS A O 1
ATOM 1006 N N . LEU A 1 130 ? -18.180 -1.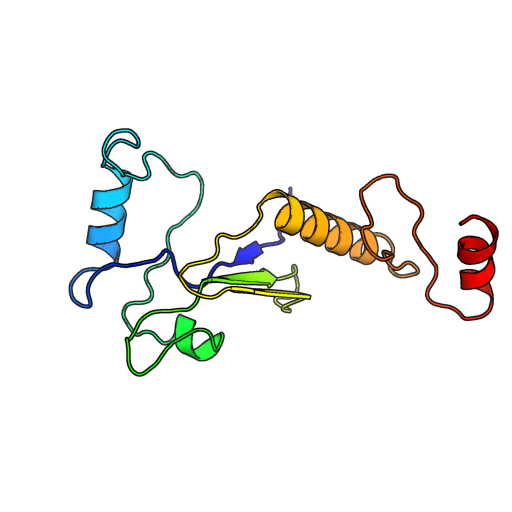304 24.980 1.00 88.69 130 LEU A N 1
ATOM 1007 C CA . LEU A 1 130 ? -18.304 -0.034 24.253 1.00 88.69 130 LEU A CA 1
ATOM 1008 C C . LEU A 1 130 ? -18.701 -0.228 22.783 1.00 88.69 130 LEU A C 1
ATOM 1010 O O . LEU A 1 130 ? -19.453 0.573 22.238 1.00 88.69 130 LEU A O 1
ATOM 1014 N N . SER A 1 131 ? -18.290 -1.328 22.147 1.00 88.88 131 SER A N 1
ATOM 1015 C CA . SER A 1 131 ? -18.696 -1.665 20.770 1.00 88.88 131 SER A CA 1
ATOM 1016 C C . SER A 1 131 ? -20.212 -1.813 20.602 1.00 88.88 131 SER A C 1
ATOM 1018 O O . SER A 1 131 ? -20.732 -1.614 19.506 1.00 88.88 131 SER A O 1
ATOM 1020 N N . LYS A 1 132 ? -20.956 -2.095 21.682 1.00 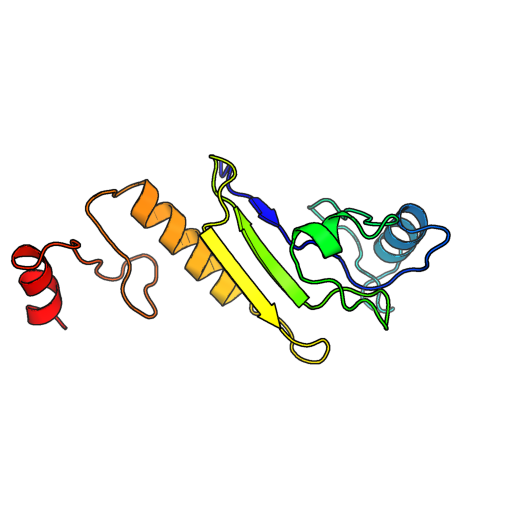90.12 132 LYS A N 1
ATOM 1021 C CA . LYS A 1 132 ? -22.424 -2.175 21.649 1.00 90.12 132 LYS A CA 1
ATOM 1022 C C . LYS A 1 132 ? -23.079 -0.854 21.250 1.00 90.12 132 LYS A C 1
ATOM 1024 O O . LYS A 1 132 ? -24.152 -0.888 20.663 1.00 90.12 132 LYS A O 1
ATOM 1029 N N . GLU A 1 133 ? -22.442 0.283 21.528 1.00 89.38 133 GLU A N 1
ATOM 1030 C CA . GLU A 1 133 ? -22.933 1.599 21.097 1.00 89.38 133 GLU A CA 1
ATOM 1031 C C . GLU A 1 133 ? -22.954 1.715 19.569 1.00 89.38 133 GLU A C 1
ATOM 1033 O O . GLU A 1 133 ? -23.896 2.264 19.000 1.00 89.38 133 GLU A O 1
ATOM 1038 N N . TYR A 1 134 ? -21.948 1.141 18.903 1.00 89.56 134 TYR A N 1
ATOM 1039 C CA . TYR A 1 134 ? -21.903 1.061 17.448 1.00 89.56 134 TYR A CA 1
ATOM 1040 C C . TYR A 1 134 ? -22.988 0.114 16.919 1.00 89.56 134 TYR A C 1
ATOM 1042 O O . TYR A 1 134 ? -23.805 0.524 16.100 1.00 89.56 134 TYR A O 1
ATOM 1050 N N . PHE A 1 135 ? -23.061 -1.117 17.440 1.00 89.12 135 PHE A N 1
ATOM 1051 C CA . PHE A 1 135 ? -24.037 -2.121 16.986 1.00 89.12 135 PHE A CA 1
ATOM 1052 C C . PHE A 1 135 ? -25.500 -1.760 17.267 1.00 89.12 135 PHE A C 1
ATOM 1054 O O . PH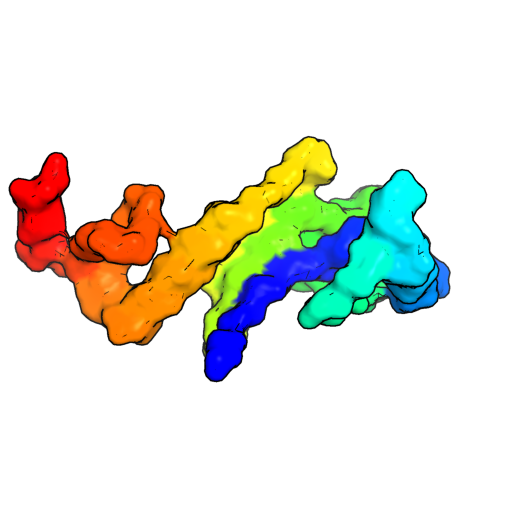E A 1 135 ? -26.383 -2.278 16.599 1.00 89.12 135 PHE A O 1
ATOM 1061 N N . ALA A 1 136 ? -25.780 -0.898 18.245 1.00 89.94 136 ALA A N 1
ATOM 1062 C CA . ALA A 1 136 ? -27.135 -0.413 18.500 1.00 89.94 136 ALA A CA 1
ATOM 1063 C C . ALA A 1 136 ? -27.594 0.654 17.490 1.00 89.94 136 ALA A C 1
ATOM 1065 O O . ALA A 1 136 ? -28.781 0.965 17.428 1.00 89.94 136 ALA A O 1
ATOM 1066 N N . ALA A 1 137 ? -26.661 1.256 16.747 1.00 80.56 137 ALA A N 1
ATOM 1067 C CA . ALA A 1 137 ? -26.918 2.378 15.852 1.00 80.56 137 ALA A CA 1
ATOM 1068 C C . ALA A 1 137 ? -26.790 2.037 14.356 1.00 80.56 137 ALA A C 1
ATOM 1070 O O . ALA A 1 137 ? -26.951 2.941 13.531 1.00 80.56 137 ALA A O 1
ATOM 1071 N N . VAL A 1 138 ? -26.469 0.781 14.037 1.00 75.44 138 VAL A N 1
ATOM 1072 C CA . VAL A 1 138 ? -26.393 0.193 12.690 1.00 75.44 138 VAL A CA 1
ATOM 1073 C C . VAL A 1 138 ? -27.556 -0.772 12.525 1.00 75.44 138 VAL A C 1
ATOM 1075 O O . VAL A 1 138 ? -28.169 -0.751 11.437 1.00 75.44 138 VAL A O 1
#

InterPro domains:
  IPR000866 Alkyl hydroperoxide reductase subunit C/ Thiol specific antioxidant [PF00578] (20-80)
  IPR019479 Peroxiredoxin, C-terminal [PF10417] (101-135)
  IPR024706 Peroxiredoxin, AhpC-type [PIRSF000239] (21-133)
  IPR036249 Thioredoxin-like superfamily [SSF52833] (20-136)
  IPR050217 Thiol-specific antioxidant peroxiredoxin [PTHR10681] (20-137)

Radius of gyration: 18.98 Å; chains: 1; bounding box: 47×35×54 Å

Secondary structure (DSSP, 8-state):
----EEE-S--S---TT-HHHHHHHHHHS-GGGT---S-SS-----TTSHHHHHTT-EETTTTEE-EEEEEE-TTS-EEEEEEE-TTSPPPHHHHHHHHHHHHHHHH-TT-BPPTT--TTS--B-SSTTTHHHHHT--